Protein AF-A0A0F8ZDZ6-F1 (afdb_monomer_lite)

Secondary structure (DSSP, 8-state):
--SHHHHHHHHHHHHIIIIIS-HIIIIISSHHHHHHHTT-HHHHHHHHHHHHHHHHHHHHHHHHHIIIIIHHHT-GGGG-

pLDDT: mean 76.09, std 11.1, range [46.66, 94.44]

Foldseek 3Di:
DPDVVVVVVVVVVVVCCVPVVPCCVPPPVCPVVCVVCVVDPVVVVVVVVVCVVVCVVVVVVLVCCCVPPCVVVVVVVPPD

Sequence (80 aa):
MNAESQMAQAAIVCLSAVFTNNILLTYFL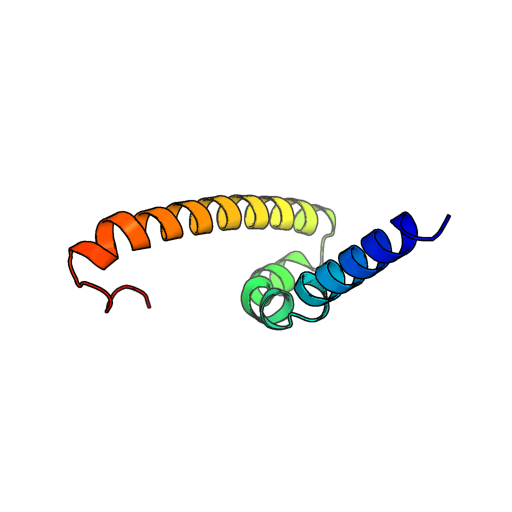GMCPFLGCSREVKTSIGLGFAVIFVLTFTCMINWVTYHYVLVPLGLEFFRF

Radius of gyration: 18.08 Å; chains: 1; bounding box: 42×32×47 Å

Organism: NCBI:txid412755

InterPro domains:
  IPR003667 NqrDE/RnfAE [PF02508] (14-73)
  IPR050133 Ion-translocating oxidoreductase complex subunit A/E [PTHR30335] (10-77)

Structure (mmCIF, N/CA/C/O backbone):
data_AF-A0A0F8ZDZ6-F1
#
_entry.id   AF-A0A0F8ZDZ6-F1
#
loop_
_atom_site.group_PDB
_atom_site.id
_atom_site.type_symbol
_atom_site.label_atom_id
_atom_site.label_alt_id
_atom_site.label_comp_id
_atom_site.label_asym_id
_atom_site.label_entity_id
_atom_site.label_seq_id
_atom_site.pdbx_PDB_ins_code
_atom_site.Cartn_x
_atom_site.Cartn_y
_atom_site.Cartn_z
_atom_site.occupan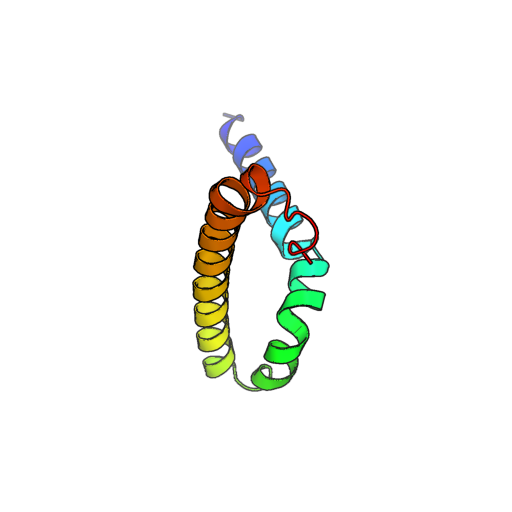cy
_atom_site.B_iso_or_equiv
_atom_site.auth_seq_id
_atom_site.auth_comp_id
_atom_site.auth_asym_id
_atom_site.auth_atom_id
_atom_site.pdbx_PDB_model_num
ATOM 1 N N . MET A 1 1 ? -17.061 22.608 -28.729 1.00 46.66 1 MET A N 1
ATOM 2 C CA . MET A 1 1 ? -15.717 21.989 -28.657 1.00 46.66 1 MET A CA 1
ATOM 3 C C . MET A 1 1 ? -14.938 22.470 -27.417 1.00 46.66 1 MET A C 1
ATOM 5 O O . MET A 1 1 ? -13.905 23.085 -27.589 1.00 46.66 1 MET A O 1
ATOM 9 N N . ASN A 1 2 ? -15.416 22.248 -26.178 1.00 54.78 2 ASN A N 1
ATOM 10 C CA . ASN A 1 2 ? -14.669 22.611 -24.943 1.00 54.78 2 ASN A CA 1
ATOM 11 C C . ASN A 1 2 ? -15.060 21.788 -23.686 1.00 54.78 2 ASN A C 1
ATOM 13 O O . ASN A 1 2 ? -14.594 22.088 -22.591 1.00 54.78 2 ASN A O 1
ATOM 17 N N . ALA A 1 3 ? -15.928 20.772 -23.815 1.00 58.72 3 ALA A N 1
ATOM 18 C CA . ALA A 1 3 ? -16.403 19.967 -22.681 1.00 58.72 3 ALA A CA 1
ATOM 19 C C . ALA A 1 3 ? -15.555 18.698 -22.447 1.00 58.72 3 ALA A C 1
ATOM 21 O O . ALA A 1 3 ? -15.297 18.342 -21.302 1.00 58.72 3 ALA A O 1
ATOM 22 N N . GLU A 1 4 ? -15.041 18.060 -23.509 1.00 59.41 4 GLU A N 1
ATOM 23 C CA . GLU A 1 4 ? -14.160 16.882 -23.386 1.00 59.41 4 GLU A CA 1
ATOM 24 C C . GLU A 1 4 ? -12.808 17.215 -22.730 1.00 59.41 4 GLU A C 1
ATOM 26 O O . GLU A 1 4 ? -12.283 16.419 -21.953 1.00 59.41 4 GLU A O 1
ATOM 31 N N . SER A 1 5 ? -12.270 18.420 -22.960 1.00 61.09 5 SER A N 1
ATOM 32 C CA . SER A 1 5 ? -11.002 18.863 -22.363 1.00 61.09 5 SER A CA 1
ATOM 33 C C . SER A 1 5 ? -11.104 19.159 -20.861 1.00 61.09 5 SER A C 1
ATOM 35 O O . SER A 1 5 ? -10.141 18.913 -20.141 1.00 61.09 5 SER A O 1
ATOM 37 N N . GLN A 1 6 ? -12.259 19.616 -20.358 1.00 62.75 6 GLN A N 1
ATOM 38 C CA . GLN A 1 6 ? -12.475 19.861 -18.921 1.00 62.75 6 GLN A CA 1
ATOM 39 C C . GLN A 1 6 ? -12.576 18.559 -18.119 1.00 62.75 6 GLN A C 1
ATOM 41 O O . GLN A 1 6 ? -11.980 18.452 -17.050 1.00 62.75 6 GLN A O 1
ATOM 46 N N . MET A 1 7 ? -13.261 17.542 -18.655 1.00 66.38 7 MET A N 1
ATOM 47 C CA . MET A 1 7 ? -13.327 16.213 -18.031 1.00 66.38 7 MET A CA 1
ATOM 48 C C . MET A 1 7 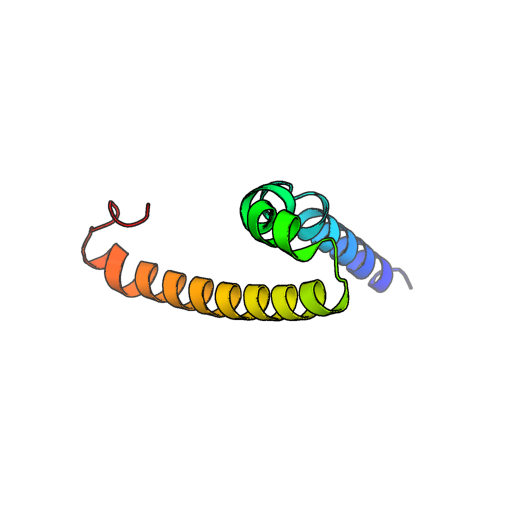? -11.946 15.548 -17.989 1.00 66.38 7 MET A C 1
ATOM 50 O O . MET A 1 7 ? -11.578 14.952 -16.977 1.00 66.38 7 MET A O 1
ATOM 54 N N . ALA A 1 8 ? -11.149 15.703 -19.052 1.00 70.50 8 ALA A N 1
ATOM 55 C CA . ALA A 1 8 ? -9.777 15.207 -19.090 1.00 70.50 8 ALA A CA 1
ATOM 56 C C . ALA A 1 8 ? -8.869 15.933 -18.079 1.00 70.50 8 ALA A C 1
ATOM 58 O O . ALA A 1 8 ? -8.106 15.285 -17.366 1.00 70.50 8 ALA A O 1
ATOM 59 N N . GLN A 1 9 ? -8.981 17.261 -17.956 1.00 75.06 9 GLN A N 1
ATOM 60 C CA . GLN A 1 9 ? -8.221 18.038 -16.968 1.00 75.06 9 GLN A CA 1
ATOM 61 C C . GLN A 1 9 ? -8.608 17.679 -15.528 1.00 75.06 9 GLN A C 1
ATOM 63 O O . GLN A 1 9 ? -7.723 17.492 -14.691 1.00 75.06 9 GLN A O 1
ATOM 68 N N . ALA A 1 10 ? -9.903 17.510 -15.246 1.00 76.81 10 ALA A N 1
ATOM 69 C CA . ALA A 1 10 ? -10.381 17.065 -13.939 1.00 76.81 10 ALA A CA 1
ATOM 70 C C . ALA A 1 10 ? -9.873 15.653 -13.600 1.00 76.81 10 ALA A C 1
ATOM 72 O O . ALA A 1 10 ? -9.372 15.431 -12.500 1.00 76.81 10 ALA A O 1
ATOM 73 N N . ALA A 1 11 ? -9.913 14.719 -14.555 1.00 76.56 11 ALA A N 1
ATOM 74 C CA . ALA A 1 11 ? -9.401 13.363 -14.364 1.00 76.56 11 ALA A CA 1
ATOM 75 C C . ALA A 1 11 ? -7.886 13.338 -14.089 1.00 76.56 11 ALA A C 1
ATOM 77 O O . ALA A 1 11 ? -7.442 12.626 -13.189 1.00 76.56 11 ALA A O 1
ATOM 78 N N . ILE A 1 12 ? -7.095 14.145 -14.806 1.00 80.31 12 ILE A N 1
ATOM 79 C CA . ILE A 1 12 ? -5.641 14.254 -14.590 1.00 80.31 12 ILE A CA 1
ATOM 80 C C . ILE A 1 12 ? -5.334 14.860 -13.212 1.00 80.31 12 ILE A C 1
ATOM 82 O O . ILE A 1 12 ? -4.440 14.373 -12.518 1.00 80.31 12 ILE A O 1
ATOM 86 N N . VAL A 1 13 ? -6.087 15.879 -12.782 1.00 81.25 13 VAL A N 1
ATOM 87 C CA . VAL A 1 13 ? -5.934 16.480 -11.446 1.00 81.25 13 VAL A CA 1
ATOM 88 C C . VAL A 1 13 ? -6.317 15.490 -10.347 1.00 81.25 13 VAL A C 1
ATOM 90 O O . VAL A 1 13 ? -5.556 15.340 -9.395 1.00 81.25 13 VAL A O 1
ATOM 93 N N . CYS A 1 14 ? -7.427 14.761 -10.483 1.00 76.06 14 CYS A N 1
ATOM 94 C CA . CYS A 1 14 ? -7.819 13.723 -9.526 1.00 76.06 14 CYS A CA 1
ATOM 95 C C . CYS A 1 14 ? -6.781 12.597 -9.444 1.00 76.06 14 CYS A C 1
ATOM 97 O O . CYS A 1 14 ? -6.417 12.175 -8.348 1.00 76.06 14 CYS A O 1
ATOM 99 N N . LEU A 1 15 ? -6.256 12.140 -10.583 1.00 75.12 15 LEU A N 1
ATOM 100 C CA . LEU A 1 15 ? -5.237 11.093 -10.616 1.00 75.12 15 LEU A CA 1
ATOM 101 C C . LEU A 1 15 ? -3.920 11.566 -9.979 1.00 75.12 15 LEU A C 1
ATOM 103 O O . LEU A 1 15 ? -3.338 10.860 -9.156 1.00 75.12 15 LEU A O 1
ATOM 107 N N . SER A 1 16 ? -3.482 12.786 -10.297 1.00 71.56 16 SER A N 1
ATOM 108 C CA . SER A 1 16 ? -2.290 13.404 -9.702 1.00 71.56 16 SER A CA 1
ATOM 109 C C . SER A 1 16 ? -2.461 13.670 -8.200 1.00 71.56 16 SER A C 1
ATOM 111 O O . SER A 1 16 ? -1.522 13.500 -7.419 1.00 71.56 16 SER A O 1
ATOM 113 N N . ALA A 1 17 ? -3.667 14.030 -7.758 1.00 73.69 17 ALA A N 1
ATOM 114 C CA . ALA A 1 17 ? -3.973 14.219 -6.345 1.00 73.69 17 ALA A CA 1
ATOM 115 C C . ALA A 1 17 ? -3.889 12.898 -5.555 1.00 73.69 17 ALA A C 1
ATOM 117 O O . ALA A 1 17 ? -3.330 12.868 -4.460 1.00 73.69 17 ALA A O 1
ATOM 118 N N . VAL A 1 18 ? -4.403 11.802 -6.123 1.00 72.38 18 VAL A N 1
ATOM 119 C CA . VAL A 1 18 ? -4.481 10.495 -5.449 1.00 72.38 18 VAL A CA 1
ATOM 120 C C . VAL A 1 18 ? -3.155 9.733 -5.467 1.00 72.38 18 VAL A C 1
ATOM 122 O O . VAL A 1 18 ? -2.824 9.106 -4.465 1.00 72.38 18 VAL A O 1
ATOM 125 N N . PHE A 1 19 ? -2.387 9.781 -6.559 1.00 67.81 19 PHE A N 1
ATOM 126 C CA . PHE A 1 19 ? -1.142 9.008 -6.686 1.00 67.81 19 PHE A CA 1
ATOM 127 C C . PHE A 1 19 ? 0.124 9.825 -6.413 1.00 67.81 19 PHE A C 1
ATOM 129 O O . PHE A 1 19 ? 1.058 9.311 -5.803 1.00 67.81 19 PHE A O 1
ATOM 136 N N . THR A 1 20 ? 0.170 11.091 -6.837 1.00 64.69 20 THR A N 1
ATOM 137 C CA . THR A 1 20 ? 1.393 11.910 -6.755 1.00 64.69 20 THR A CA 1
ATOM 138 C C . THR A 1 20 ? 1.423 12.777 -5.498 1.00 64.69 20 THR A C 1
ATOM 140 O O . THR A 1 20 ? 2.467 12.898 -4.865 1.00 64.69 20 THR A O 1
ATOM 143 N N . ASN A 1 21 ? 0.287 13.363 -5.102 1.00 64.25 21 ASN A N 1
ATOM 144 C CA . ASN A 1 21 ? 0.200 14.194 -3.890 1.00 64.25 21 ASN A CA 1
ATOM 145 C C . ASN A 1 21 ? -0.095 13.398 -2.614 1.00 64.25 21 ASN A C 1
ATOM 147 O O . ASN A 1 21 ? 0.032 13.937 -1.515 1.00 64.25 21 ASN A O 1
ATOM 151 N N . ASN A 1 22 ? -0.474 12.124 -2.721 1.00 72.25 22 ASN A N 1
ATOM 152 C CA . ASN A 1 22 ? -0.751 11.317 -1.543 1.00 72.25 22 ASN A CA 1
ATOM 153 C C . ASN A 1 22 ? 0.537 10.690 -0.999 1.00 72.25 22 ASN A C 1
ATOM 155 O O . ASN A 1 22 ? 0.893 9.548 -1.299 1.00 72.25 22 ASN A O 1
ATOM 159 N N . ILE A 1 23 ? 1.238 11.469 -0.174 1.00 63.66 23 ILE A N 1
ATOM 160 C CA . ILE A 1 23 ? 2.505 11.081 0.453 1.00 63.66 23 ILE A CA 1
ATOM 161 C C . ILE A 1 23 ? 2.389 9.772 1.257 1.00 63.66 23 ILE A C 1
ATOM 163 O O . ILE A 1 23 ? 3.362 9.030 1.359 1.00 63.66 23 ILE A O 1
ATOM 167 N N . LEU A 1 24 ? 1.196 9.442 1.769 1.00 64.75 24 LEU A N 1
ATOM 168 C CA . LEU A 1 24 ? 0.938 8.204 2.511 1.00 64.75 24 LEU A CA 1
ATOM 169 C C . LEU A 1 24 ? 1.127 6.960 1.636 1.00 64.75 24 LEU A C 1
ATOM 171 O O . LEU A 1 24 ? 1.686 5.963 2.090 1.00 64.75 24 LEU A O 1
ATOM 175 N N . LEU A 1 25 ? 0.715 7.017 0.371 1.00 66.12 25 LEU A N 1
ATOM 176 C CA . LEU A 1 25 ? 0.788 5.859 -0.515 1.00 66.12 25 LEU A CA 1
ATOM 177 C C . LEU A 1 25 ? 2.240 5.554 -0.917 1.00 66.12 25 LEU A C 1
ATOM 179 O O . LEU A 1 25 ? 2.674 4.405 -0.860 1.00 66.12 25 LEU A O 1
ATOM 183 N N . THR A 1 26 ? 3.003 6.594 -1.259 1.00 63.38 26 THR A N 1
ATOM 184 C CA . THR A 1 26 ? 4.381 6.458 -1.759 1.00 63.38 26 THR A CA 1
ATOM 185 C C . THR A 1 26 ? 5.404 6.281 -0.633 1.00 63.38 26 THR A C 1
ATOM 187 O O . THR A 1 26 ? 6.312 5.462 -0.765 1.00 63.38 26 THR A O 1
ATOM 190 N N . TYR A 1 27 ? 5.267 7.002 0.488 1.00 60.78 27 TYR A N 1
ATOM 191 C CA . TYR A 1 27 ? 6.256 6.969 1.574 1.00 60.78 27 TYR A CA 1
ATOM 192 C C . TYR A 1 27 ? 5.914 5.999 2.705 1.00 60.78 27 TYR A C 1
ATOM 194 O O . TYR A 1 27 ? 6.837 5.44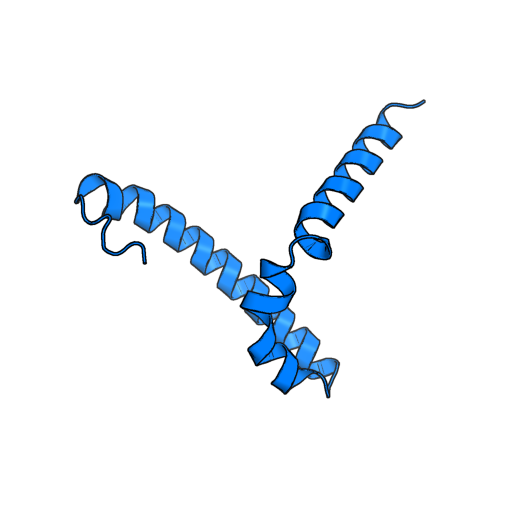6 3.291 1.00 60.78 27 TYR A O 1
ATOM 202 N N . PHE A 1 28 ? 4.636 5.760 3.023 1.00 65.50 28 PHE A N 1
ATOM 203 C CA . PHE A 1 28 ? 4.285 4.919 4.177 1.00 65.50 28 PHE A CA 1
ATOM 204 C C . PHE A 1 28 ? 3.992 3.460 3.805 1.00 65.50 28 PHE A C 1
ATOM 206 O O . PHE A 1 28 ? 4.443 2.568 4.517 1.00 65.50 28 PHE A O 1
ATOM 213 N N . LEU A 1 29 ? 3.311 3.180 2.686 1.00 70.38 29 LEU A N 1
ATOM 214 C CA . LEU A 1 29 ? 3.040 1.791 2.268 1.00 70.38 29 LEU A CA 1
ATOM 215 C C . LEU A 1 29 ? 4.206 1.134 1.503 1.00 70.38 29 LEU A C 1
ATOM 217 O O . LEU A 1 29 ? 4.309 -0.091 1.477 1.00 70.38 29 LEU A O 1
ATOM 221 N N . GLY A 1 30 ? 5.071 1.928 0.861 1.00 72.12 30 GLY A N 1
ATOM 222 C CA . GLY A 1 30 ? 6.042 1.434 -0.125 1.00 72.12 30 GLY A CA 1
ATOM 223 C C . GLY A 1 30 ? 7.518 1.453 0.284 1.00 72.12 30 GLY A C 1
ATOM 224 O O . GLY A 1 30 ? 8.340 0.902 -0.443 1.00 72.12 30 GLY A O 1
ATOM 225 N N . MET A 1 31 ? 7.894 2.055 1.416 1.00 77.06 31 MET A N 1
ATOM 226 C CA . MET A 1 31 ? 9.308 2.318 1.740 1.00 77.06 31 MET A CA 1
ATOM 227 C C . MET A 1 31 ? 10.149 1.041 1.883 1.00 77.06 31 MET A C 1
ATOM 229 O O . MET A 1 31 ? 11.243 0.947 1.327 1.00 77.06 31 MET A O 1
ATOM 233 N N . CYS A 1 32 ? 9.636 0.045 2.604 1.00 80.06 32 CYS A N 1
ATOM 234 C CA . CYS A 1 32 ? 10.340 -1.208 2.881 1.00 80.06 32 CYS A CA 1
ATOM 235 C C . CYS A 1 32 ? 10.661 -1.996 1.592 1.00 80.06 32 CYS A C 1
ATOM 237 O O . CYS A 1 32 ? 11.829 -2.331 1.378 1.00 80.06 32 CYS A O 1
ATOM 239 N N . PRO A 1 33 ? 9.685 -2.263 0.694 1.00 81.50 33 PRO A N 1
ATOM 240 C CA . PRO A 1 33 ? 9.970 -2.911 -0.587 1.00 81.50 33 PRO A CA 1
ATOM 241 C C . PRO A 1 33 ? 10.822 -2.042 -1.524 1.00 81.50 33 PRO A C 1
ATOM 243 O O . PRO A 1 33 ? 11.656 -2.567 -2.266 1.00 81.50 33 PRO A O 1
ATOM 246 N N . PHE A 1 34 ? 10.657 -0.718 -1.470 1.00 78.00 34 PHE A N 1
ATOM 247 C CA . PHE A 1 34 ? 11.411 0.223 -2.294 1.00 78.00 34 PHE A CA 1
ATOM 248 C C . PHE A 1 34 ? 12.909 0.212 -1.967 1.00 78.00 34 PHE A C 1
ATOM 250 O O . PHE A 1 34 ? 13.728 0.085 -2.876 1.00 78.00 34 PHE A O 1
ATOM 257 N N . LEU A 1 35 ? 13.284 0.256 -0.683 1.00 81.50 35 LEU A N 1
ATOM 258 C CA . LEU A 1 35 ? 14.690 0.204 -0.261 1.00 81.50 35 LEU A CA 1
ATOM 259 C C . LEU A 1 35 ? 15.387 -1.101 -0.686 1.00 81.50 35 LEU A C 1
ATOM 261 O O . LEU A 1 35 ? 16.564 -1.075 -1.040 1.00 81.50 35 LEU A O 1
ATOM 265 N N . GLY A 1 36 ? 14.668 -2.229 -0.689 1.00 81.31 36 GLY A N 1
ATOM 266 C CA . GLY A 1 36 ? 15.219 -3.537 -1.059 1.00 81.31 36 GLY A CA 1
ATOM 267 C C . GLY A 1 36 ? 15.346 -3.775 -2.568 1.00 81.31 36 GLY A C 1
ATOM 268 O O . GLY A 1 36 ? 16.312 -4.398 -3.006 1.00 81.31 36 GLY A O 1
ATOM 269 N N . CYS A 1 37 ? 14.402 -3.278 -3.375 1.00 81.81 37 CYS A N 1
ATOM 270 C CA . CYS A 1 37 ? 14.342 -3.578 -4.815 1.00 81.81 37 CYS A CA 1
ATOM 271 C C . CYS A 1 37 ? 14.800 -2.434 -5.738 1.00 81.81 37 CYS A C 1
ATOM 273 O O . CYS A 1 37 ? 14.946 -2.662 -6.937 1.00 81.81 37 CYS A O 1
ATOM 275 N N . SER A 1 38 ? 15.112 -1.246 -5.201 1.00 82.12 38 SER A N 1
ATOM 276 C CA . SER A 1 38 ? 15.514 -0.048 -5.972 1.00 82.12 38 SER A CA 1
ATOM 277 C C . SER A 1 38 ? 16.720 -0.257 -6.908 1.00 82.12 38 SER A C 1
ATOM 279 O O . SER A 1 38 ? 16.850 0.417 -7.928 1.00 82.12 38 SER A O 1
ATOM 281 N N . ARG A 1 39 ? 17.590 -1.234 -6.618 1.00 82.56 39 ARG A N 1
ATOM 282 C CA . ARG A 1 39 ? 18.792 -1.508 -7.426 1.00 82.56 39 ARG A CA 1
ATOM 283 C C . ARG A 1 39 ? 18.505 -2.198 -8.761 1.00 82.56 39 ARG A C 1
ATOM 285 O O . ARG A 1 39 ? 19.314 -2.067 -9.675 1.00 82.56 39 ARG A O 1
ATOM 292 N N . GLU A 1 40 ? 17.388 -2.917 -8.891 1.00 87.06 40 GLU A N 1
ATOM 293 C CA . GLU A 1 40 ? 17.054 -3.663 -10.108 1.00 87.06 40 GLU A CA 1
ATOM 294 C C . GLU A 1 40 ? 15.646 -3.342 -10.622 1.00 87.06 40 GLU A C 1
ATOM 296 O O . GLU A 1 40 ? 14.628 -3.644 -9.993 1.00 87.06 40 GLU A O 1
ATOM 301 N N . VAL A 1 41 ? 15.586 -2.788 -11.838 1.00 85.25 41 VAL A N 1
ATOM 302 C CA . VAL A 1 41 ? 14.324 -2.407 -12.496 1.00 85.25 41 VAL A CA 1
ATOM 303 C C . VAL A 1 41 ? 13.451 -3.630 -12.796 1.00 85.25 41 VAL A C 1
ATOM 305 O O . VAL A 1 41 ? 12.235 -3.576 -12.628 1.00 85.25 41 VAL A O 1
ATOM 308 N N . LYS A 1 42 ? 14.062 -4.761 -13.183 1.00 86.38 42 LYS A N 1
ATOM 309 C CA . LYS A 1 42 ? 13.336 -6.014 -13.463 1.00 86.38 42 LYS A CA 1
ATOM 310 C C . LYS A 1 42 ? 12.582 -6.518 -12.228 1.00 86.38 42 LYS A C 1
ATOM 312 O O . LYS A 1 42 ? 11.416 -6.890 -12.329 1.00 86.38 42 LYS A O 1
ATOM 317 N N . THR A 1 43 ? 13.226 -6.466 -11.065 1.00 86.12 43 THR A N 1
ATOM 318 C CA . THR A 1 43 ? 12.661 -6.912 -9.783 1.00 86.12 43 THR A CA 1
ATOM 319 C C . THR A 1 43 ? 11.600 -5.938 -9.266 1.00 86.12 43 THR A C 1
ATOM 321 O O . THR A 1 43 ? 10.545 -6.363 -8.798 1.00 86.12 43 THR A O 1
ATOM 324 N N . SER A 1 44 ? 11.821 -4.630 -9.438 1.00 86.25 44 SER A N 1
ATOM 325 C CA . SER A 1 44 ? 10.864 -3.585 -9.044 1.00 86.25 44 SER A CA 1
ATOM 326 C C . SER A 1 44 ? 9.515 -3.697 -9.768 1.00 86.25 44 SER A C 1
ATOM 328 O O . SER A 1 44 ? 8.468 -3.489 -9.156 1.00 86.25 44 SER A O 1
ATOM 330 N N . ILE A 1 45 ? 9.518 -4.079 -11.051 1.00 87.31 45 ILE A N 1
ATOM 331 C CA . ILE A 1 45 ? 8.284 -4.279 -11.830 1.00 87.31 45 ILE A CA 1
ATOM 332 C C . ILE A 1 45 ? 7.479 -5.470 -11.292 1.00 87.31 45 ILE A C 1
ATOM 334 O O . ILE A 1 45 ? 6.272 -5.345 -11.081 1.00 87.31 45 ILE A O 1
ATOM 338 N N . GLY A 1 46 ? 8.133 -6.607 -11.025 1.00 88.69 46 GLY A N 1
ATOM 339 C CA . GLY A 1 46 ? 7.464 -7.790 -10.469 1.00 88.69 46 GLY A CA 1
ATOM 340 C C . GLY A 1 46 ? 6.856 -7.528 -9.088 1.00 88.69 46 GLY A C 1
ATOM 341 O O . GLY A 1 46 ? 5.724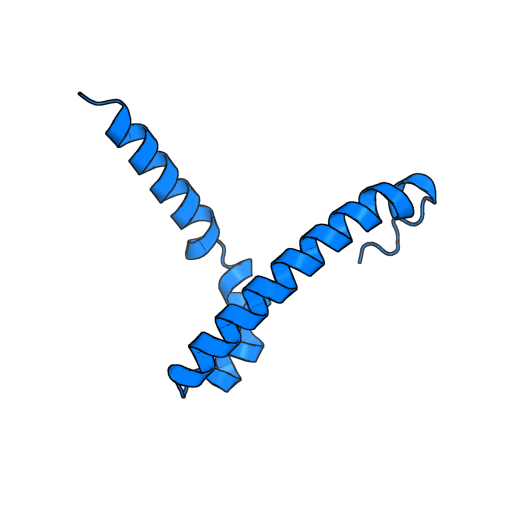 -7.929 -8.814 1.00 88.69 46 GLY A O 1
ATOM 342 N N . LEU A 1 47 ? 7.573 -6.781 -8.247 1.00 87.94 47 LEU A N 1
ATOM 343 C CA . LEU A 1 47 ? 7.103 -6.378 -6.924 1.00 87.94 47 LEU A CA 1
ATOM 344 C C . LEU A 1 47 ? 5.896 -5.433 -6.999 1.00 87.94 47 LEU A C 1
ATOM 346 O O . LEU A 1 47 ? 4.933 -5.616 -6.257 1.00 87.94 47 LEU A O 1
ATOM 350 N N . GLY A 1 48 ? 5.911 -4.466 -7.922 1.00 86.56 48 GLY A N 1
ATOM 351 C CA . GLY A 1 48 ? 4.785 -3.555 -8.142 1.00 86.56 48 GLY A CA 1
ATOM 352 C C . GLY A 1 48 ? 3.496 -4.296 -8.506 1.00 86.56 48 GLY A C 1
ATOM 353 O O . GLY A 1 48 ? 2.452 -4.051 -7.900 1.00 86.56 48 GLY A O 1
ATOM 354 N N . PHE A 1 49 ? 3.573 -5.263 -9.425 1.00 89.19 49 PHE A N 1
ATOM 355 C CA . PHE A 1 49 ? 2.422 -6.097 -9.787 1.00 89.19 49 PHE A CA 1
ATOM 356 C C . PHE A 1 49 ? 1.901 -6.930 -8.612 1.00 89.19 49 PHE A C 1
ATOM 358 O O . PHE A 1 49 ? 0.689 -6.983 -8.391 1.00 89.19 49 PHE A O 1
ATOM 365 N N . ALA A 1 50 ? 2.798 -7.545 -7.836 1.00 90.38 50 ALA A N 1
ATOM 366 C CA . ALA A 1 50 ? 2.412 -8.329 -6.666 1.00 90.38 50 ALA A CA 1
ATOM 367 C C . ALA A 1 50 ? 1.676 -7.471 -5.621 1.00 90.38 50 ALA A C 1
ATOM 369 O O . ALA A 1 50 ? 0.629 -7.874 -5.113 1.00 90.38 50 ALA A O 1
ATOM 370 N N . VAL A 1 51 ? 2.179 -6.266 -5.342 1.00 87.81 51 VAL A N 1
ATOM 371 C CA . VAL A 1 51 ? 1.584 -5.346 -4.362 1.00 87.81 51 VAL A CA 1
ATOM 372 C C . VAL A 1 51 ? 0.205 -4.859 -4.810 1.00 87.81 51 VAL A C 1
ATOM 374 O O . VAL A 1 51 ? -0.730 -4.894 -4.012 1.00 87.81 51 VAL A O 1
ATOM 377 N N . ILE A 1 52 ? 0.039 -4.470 -6.081 1.00 89.75 52 ILE A N 1
ATOM 378 C CA . ILE A 1 52 ? -1.267 -4.042 -6.620 1.00 89.75 52 ILE A CA 1
ATOM 379 C C . ILE A 1 52 ? -2.296 -5.170 -6.494 1.00 89.75 52 ILE A C 1
ATOM 381 O O . ILE A 1 52 ? -3.429 -4.934 -6.066 1.00 89.75 52 ILE A O 1
ATOM 385 N N . PHE A 1 53 ? -1.898 -6.401 -6.820 1.00 93.12 53 PHE A N 1
ATOM 386 C CA . PHE A 1 53 ? -2.766 -7.568 -6.711 1.00 93.12 53 PHE A CA 1
ATOM 387 C C . PHE A 1 53 ? -3.200 -7.807 -5.258 1.00 93.12 53 PHE A C 1
ATOM 389 O O . PHE A 1 53 ? -4.395 -7.803 -4.959 1.00 93.12 53 PHE A O 1
ATOM 396 N N . VAL A 1 54 ? -2.246 -7.934 -4.333 1.00 92.62 54 VAL A N 1
ATOM 397 C CA . VAL A 1 54 ? -2.542 -8.233 -2.923 1.00 92.62 54 VAL A CA 1
ATOM 398 C C . VAL A 1 54 ? -3.355 -7.116 -2.263 1.00 92.62 54 VAL A C 1
ATOM 400 O O . VAL A 1 54 ? -4.314 -7.417 -1.549 1.00 92.62 54 VAL A O 1
ATOM 403 N N . LEU A 1 55 ? -3.041 -5.841 -2.525 1.00 88.75 55 LEU A N 1
ATOM 404 C CA . LEU A 1 55 ? -3.790 -4.705 -1.970 1.00 88.75 55 LEU A CA 1
ATOM 405 C C . LEU A 1 55 ? -5.237 -4.679 -2.462 1.00 88.75 55 LEU A C 1
ATOM 407 O O . LEU A 1 55 ? -6.141 -4.430 -1.667 1.00 88.75 55 LEU A O 1
ATOM 411 N N . THR A 1 56 ? -5.472 -4.979 -3.742 1.00 90.81 56 THR A N 1
ATOM 412 C CA . THR A 1 56 ? -6.828 -5.000 -4.310 1.00 90.81 56 THR A CA 1
ATOM 413 C C . THR A 1 56 ? -7.691 -6.064 -3.630 1.00 90.81 56 THR A C 1
ATOM 415 O O . THR A 1 56 ? -8.794 -5.764 -3.168 1.00 90.81 56 THR A O 1
ATOM 418 N N . PHE A 1 57 ? -7.173 -7.290 -3.498 1.00 94.44 57 PHE A N 1
ATOM 419 C CA . PHE A 1 57 ? -7.894 -8.380 -2.833 1.00 94.44 57 PHE A CA 1
ATOM 420 C C . PHE A 1 57 ? -8.074 -8.128 -1.335 1.00 94.44 57 PHE A C 1
ATOM 422 O O . PHE A 1 57 ? -9.174 -8.302 -0.814 1.00 94.44 57 PHE A O 1
ATOM 429 N N . THR A 1 58 ? -7.031 -7.661 -0.647 1.00 89.19 58 THR A N 1
ATOM 430 C CA . THR A 1 58 ? -7.095 -7.365 0.793 1.00 89.19 58 THR A CA 1
ATOM 431 C C . THR A 1 58 ? -8.115 -6.273 1.088 1.00 89.19 58 THR A C 1
ATOM 433 O O . THR A 1 58 ? -8.916 -6.422 2.005 1.00 89.19 58 THR A O 1
ATOM 436 N N . CYS A 1 59 ? -8.145 -5.204 0.290 1.00 89.00 59 CYS A N 1
ATOM 437 C CA . CYS A 1 59 ? -9.103 -4.116 0.467 1.00 89.00 59 CYS A CA 1
ATOM 438 C C . CYS A 1 59 ? -10.546 -4.590 0.228 1.00 89.00 59 CYS A C 1
ATOM 440 O O . CYS A 1 59 ? -11.434 -4.296 1.029 1.00 89.00 59 CYS A O 1
ATOM 442 N N . MET A 1 60 ? -10.768 -5.394 -0.819 1.00 91.31 60 MET A N 1
ATOM 443 C CA . MET A 1 60 ? -12.078 -5.981 -1.117 1.00 91.31 60 MET A CA 1
ATOM 444 C C . MET A 1 60 ? -12.572 -6.878 0.025 1.00 91.31 60 MET A C 1
ATOM 446 O O . MET A 1 60 ? -13.700 -6.724 0.490 1.00 91.31 60 MET A O 1
ATOM 450 N N . ILE A 1 61 ? -11.719 -7.784 0.507 1.00 90.25 61 ILE A N 1
ATOM 451 C CA . ILE A 1 61 ? -12.057 -8.697 1.604 1.00 90.25 61 ILE A CA 1
ATOM 452 C C . ILE A 1 61 ? -12.280 -7.914 2.898 1.00 90.25 61 ILE A C 1
ATOM 454 O O . ILE A 1 61 ? -13.253 -8.170 3.602 1.00 90.25 61 ILE A O 1
ATOM 458 N N . ASN A 1 62 ? -11.432 -6.931 3.203 1.00 87.88 62 ASN A N 1
ATOM 459 C CA . ASN A 1 62 ? -11.571 -6.106 4.400 1.00 87.88 62 ASN A CA 1
ATOM 460 C C . ASN A 1 62 ? -12.893 -5.326 4.407 1.00 87.88 62 ASN A C 1
ATOM 462 O O . ASN A 1 62 ? -13.545 -5.241 5.444 1.00 87.88 62 ASN A O 1
ATOM 466 N N . TRP A 1 63 ? -13.328 -4.808 3.256 1.00 86.56 63 TRP A N 1
ATOM 467 C CA . TRP A 1 63 ? -14.615 -4.122 3.143 1.00 86.56 63 TRP A CA 1
ATOM 468 C C . TRP A 1 63 ? -15.796 -5.058 3.431 1.00 86.56 63 TRP A C 1
ATOM 470 O O . TRP A 1 63 ? -16.687 -4.711 4.210 1.00 86.56 63 TRP A O 1
ATOM 480 N N . VAL A 1 64 ? -15.770 -6.271 2.867 1.00 85.62 64 VAL A N 1
ATOM 481 C CA . VAL A 1 64 ? -16.795 -7.294 3.125 1.00 85.62 64 VAL A CA 1
ATOM 482 C C . VAL A 1 64 ? -16.791 -7.693 4.602 1.00 85.62 64 VAL A C 1
ATOM 484 O O . VAL A 1 64 ? -17.833 -7.661 5.253 1.00 85.62 64 VAL A O 1
ATOM 487 N N . THR A 1 65 ? -15.630 -8.007 5.169 1.00 83.75 65 THR A N 1
ATOM 488 C CA . THR A 1 65 ? -15.507 -8.414 6.576 1.00 83.75 65 THR A CA 1
ATOM 489 C C . THR A 1 65 ? -15.951 -7.305 7.531 1.00 83.75 65 THR A C 1
ATOM 491 O O . THR A 1 65 ? -16.659 -7.574 8.502 1.00 83.75 65 THR A O 1
ATOM 494 N N . TYR A 1 66 ? -15.614 -6.047 7.244 1.00 80.94 66 TYR A N 1
ATOM 495 C CA . TYR A 1 66 ? -16.037 -4.917 8.067 1.00 80.94 66 TYR A CA 1
ATOM 496 C C . TYR A 1 66 ? -17.564 -4.780 8.096 1.00 80.94 66 TYR A C 1
ATOM 498 O O . TYR A 1 66 ? -18.159 -4.710 9.172 1.00 80.94 66 TYR A O 1
ATOM 506 N N . HIS A 1 67 ? -18.208 -4.807 6.927 1.00 80.12 67 HIS A N 1
ATOM 507 C CA . HIS A 1 67 ? -19.646 -4.569 6.816 1.00 80.12 67 HIS A CA 1
ATOM 508 C C . HIS A 1 67 ? -20.501 -5.766 7.267 1.00 80.12 67 HIS A C 1
ATOM 510 O O . HIS A 1 67 ? -21.585 -5.571 7.815 1.00 80.12 67 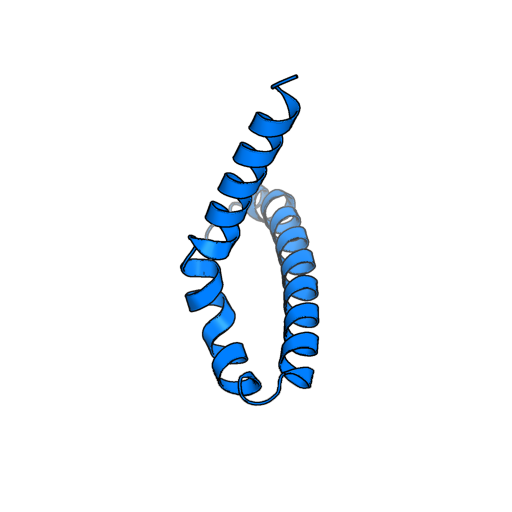HIS A O 1
ATOM 516 N N . TYR A 1 68 ? -20.039 -7.001 7.043 1.00 76.00 68 TYR A N 1
ATOM 517 C CA . TYR A 1 68 ? -20.818 -8.211 7.336 1.00 76.00 68 TYR A CA 1
ATOM 518 C C . TYR A 1 68 ? -20.486 -8.877 8.670 1.00 76.00 68 TYR A C 1
ATOM 520 O O . TYR A 1 68 ? -21.319 -9.620 9.180 1.00 76.00 68 TYR A O 1
ATOM 528 N N . VAL A 1 69 ? -19.300 -8.645 9.236 1.00 71.31 69 VAL A N 1
ATOM 529 C CA . VAL A 1 69 ? -18.866 -9.324 10.468 1.00 71.31 69 VAL A CA 1
ATOM 530 C C . VAL A 1 69 ? -18.680 -8.328 11.602 1.00 71.31 69 VAL A C 1
ATOM 532 O O . VAL A 1 69 ? -19.234 -8.525 12.680 1.00 71.31 69 VAL A O 1
ATOM 535 N N . LEU A 1 70 ? -17.950 -7.236 11.370 1.00 66.69 70 LEU A N 1
ATOM 536 C CA . LEU A 1 70 ? -17.542 -6.334 12.450 1.00 66.69 70 LEU A CA 1
ATOM 537 C C . LEU A 1 70 ? -18.681 -5.431 12.952 1.00 66.69 70 LEU A C 1
ATOM 539 O O . LEU A 1 70 ? -18.852 -5.281 14.162 1.00 66.69 70 LEU A O 1
ATOM 543 N N . VAL A 1 71 ? -19.485 -4.884 12.032 1.00 67.50 71 VAL A N 1
ATOM 544 C CA . VAL A 1 71 ? -20.654 -4.040 12.346 1.00 67.50 71 VAL A CA 1
ATOM 545 C C . VAL A 1 71 ? -21.754 -4.795 13.115 1.00 67.50 71 VAL A C 1
ATOM 547 O O . VAL A 1 71 ? -22.210 -4.271 14.130 1.00 67.50 71 VAL A O 1
ATOM 550 N N . PRO A 1 72 ? -22.187 -6.012 12.723 1.00 63.69 72 PRO A N 1
ATOM 551 C CA . PRO A 1 72 ? -23.248 -6.708 13.456 1.00 63.69 72 PRO A CA 1
ATOM 552 C C . PRO A 1 72 ? -22.802 -7.313 14.795 1.00 63.69 72 PRO A C 1
ATOM 554 O O . PRO A 1 72 ? -23.641 -7.471 15.678 1.00 63.69 72 PRO A O 1
ATOM 557 N N . LEU A 1 73 ? -21.516 -7.645 14.978 1.00 68.50 73 LEU A N 1
ATOM 558 C CA . LEU A 1 73 ? -21.011 -8.191 16.249 1.00 68.50 73 LEU A CA 1
ATOM 559 C C . LEU A 1 73 ? -20.548 -7.121 17.256 1.00 68.50 73 LEU A C 1
ATOM 561 O O . LEU A 1 73 ? -20.148 -7.479 18.362 1.00 68.50 73 LEU A O 1
ATOM 565 N N . GLY A 1 74 ? -20.569 -5.829 16.901 1.00 70.88 74 GLY A N 1
ATOM 566 C CA . GLY A 1 74 ? -20.130 -4.744 17.794 1.00 70.88 74 GLY A CA 1
ATOM 567 C C . GLY A 1 74 ? -18.641 -4.802 18.169 1.00 70.88 74 GLY A C 1
ATOM 568 O O . GLY A 1 74 ? -18.220 -4.194 19.150 1.00 70.88 74 GLY A O 1
ATOM 569 N N . LEU A 1 75 ? -17.828 -5.534 17.399 1.00 68.19 75 LEU A N 1
ATOM 570 C CA . LEU A 1 75 ? -16.397 -5.766 17.639 1.00 68.19 75 LEU A CA 1
ATOM 571 C C . LEU A 1 75 ? -15.518 -4.711 16.946 1.00 68.19 75 LEU A C 1
ATOM 573 O O . LEU A 1 75 ? -14.433 -5.013 16.448 1.00 68.19 75 LEU A O 1
ATOM 577 N N . GLU A 1 76 ? -15.965 -3.453 16.933 1.00 65.06 76 GLU A N 1
ATOM 578 C CA . GLU A 1 76 ? -15.262 -2.336 16.279 1.00 65.06 76 GLU A CA 1
ATOM 579 C C . GLU A 1 76 ? -13.834 -2.107 16.809 1.00 65.06 76 GLU A C 1
ATOM 581 O O . GLU A 1 76 ? -13.024 -1.471 16.135 1.00 65.06 76 GLU A O 1
ATOM 586 N N . PHE A 1 77 ? -13.496 -2.667 17.976 1.00 67.12 77 PHE A N 1
ATOM 587 C CA . PHE A 1 77 ? -12.150 -2.640 18.551 1.00 67.12 77 PHE A CA 1
ATOM 588 C C . PHE A 1 77 ? -11.098 -3.390 17.708 1.00 67.12 77 PHE A C 1
ATOM 590 O O . PHE A 1 77 ? -9.930 -3.024 17.745 1.00 67.12 77 PHE A O 1
ATOM 597 N N . PHE A 1 78 ? -11.482 -4.390 16.905 1.00 64.12 78 PHE A N 1
ATOM 598 C CA . PHE A 1 78 ? -10.545 -5.153 16.057 1.00 64.12 78 PHE A CA 1
ATOM 599 C C . PHE A 1 78 ? -10.276 -4.514 14.683 1.00 64.12 78 PHE A C 1
ATOM 601 O O . PHE A 1 78 ? -9.659 -5.138 13.826 1.00 64.12 78 PHE A O 1
ATOM 608 N N . ARG A 1 79 ? -10.739 -3.278 14.445 1.00 63.12 79 ARG A N 1
ATOM 609 C CA . ARG A 1 79 ? -10.461 -2.543 13.197 1.00 63.12 79 ARG A CA 1
ATOM 610 C C . ARG A 1 79 ? -9.009 -2.023 13.098 1.00 63.12 79 ARG A C 1
ATOM 612 O O . ARG A 1 79 ? -8.620 -1.561 12.026 1.00 63.12 79 ARG A O 1
ATOM 619 N N . PHE A 1 80 ? -8.248 -2.051 14.192 1.00 51.56 80 PHE A N 1
ATOM 620 C CA . PHE A 1 80 ? -6.868 -1.559 14.248 1.00 51.56 80 PHE A CA 1
ATOM 621 C C . PHE A 1 80 ? -5.851 -2.541 13.668 1.00 51.56 80 PHE A C 1
ATOM 623 O O . PHE A 1 80 ? -5.961 -3.751 13.966 1.00 51.56 80 PHE A O 1
#